Protein AF-A0A375HUX4-F1 (afdb_monomer)

Radius of gyration: 13.58 Å; Cα contacts (8 Å, |Δi|>4): 91; chains: 1; bounding box: 35×21×41 Å

Secondary structure (DSSP, 8-state):
--S--TTS-GGGSHHHHHHHHHHHTTS-EEHHHHHHHHHHHTTTSSS---HHHHHHHHHHHHHTTSEEE-TTSEEEE---GGGG--

Foldseek 3Di:
DQCDDPPRDRLRHLNVLLVLLLVVQPDWAALVVSVVVCVVCVVVRPDDDDSVSNVVSVVVCVVVQQWDADPVRTIHGRDDPVVPPD

InterPro domains:
  IPR046897 ABC-three component sys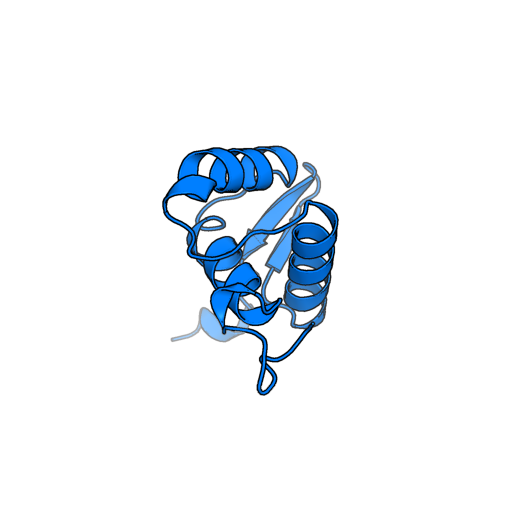tem, Middle Component 6 [PF20293] (3-77)

Sequence (86 aa):
MLLPDKHISFAESLLGLGAFVMENVSQPITVDNLWRAFQRQASCYPAFQTFDNMVLALDALFALGLIQMNDAGELHRHRPEAALCA

Mean predicted aligned error: 6.25 Å

Structure (mmCIF, N/CA/C/O backbone):
data_AF-A0A375HUX4-F1
#
_entry.id   AF-A0A375HUX4-F1
#
loop_
_atom_site.group_PDB
_atom_site.id
_atom_site.type_symbol
_atom_site.label_atom_id
_atom_site.label_alt_id
_atom_site.label_comp_id
_atom_site.label_asym_id
_atom_site.label_entity_id
_atom_site.label_seq_id
_atom_site.pdbx_PDB_ins_code
_atom_site.Cartn_x
_atom_site.Cartn_y
_atom_site.Cartn_z
_atom_site.occupancy
_atom_site.B_iso_or_equiv
_atom_site.auth_seq_id
_atom_site.auth_comp_id
_atom_site.auth_asym_id
_atom_site.auth_atom_id
_atom_site.pdbx_PDB_model_num
ATOM 1 N N . MET A 1 1 ? 7.092 -7.789 -6.120 1.00 67.00 1 MET A N 1
ATOM 2 C CA . MET A 1 1 ? 7.832 -8.658 -5.170 1.00 67.00 1 MET A CA 1
ATOM 3 C C . MET A 1 1 ? 7.917 -7.966 -3.821 1.00 67.00 1 MET A C 1
ATOM 5 O O . MET A 1 1 ? 7.933 -6.741 -3.798 1.00 67.00 1 MET A O 1
ATOM 9 N N . LEU A 1 2 ? 7.949 -8.713 -2.712 1.00 64.81 2 LEU A N 1
ATOM 10 C CA . LEU A 1 2 ? 7.970 -8.110 -1.373 1.00 64.81 2 LEU A CA 1
ATOM 11 C C . LEU A 1 2 ? 9.287 -7.365 -1.089 1.00 64.81 2 LEU A C 1
ATOM 13 O O . LEU A 1 2 ? 9.256 -6.224 -0.641 1.00 64.81 2 LEU A O 1
ATOM 17 N N . LEU A 1 3 ? 10.424 -7.986 -1.414 1.00 62.50 3 LEU A N 1
ATOM 18 C CA . LEU A 1 3 ? 11.770 -7.417 -1.287 1.00 62.50 3 LEU A CA 1
ATOM 19 C C . LEU A 1 3 ? 12.331 -7.020 -2.664 1.00 62.50 3 LEU A C 1
ATOM 21 O O . LEU A 1 3 ? 11.923 -7.616 -3.667 1.00 62.50 3 LEU A O 1
ATOM 25 N N . PRO A 1 4 ? 13.263 -6.051 -2.728 1.00 57.84 4 PRO A N 1
ATOM 26 C CA . PRO A 1 4 ? 14.089 -5.855 -3.915 1.00 57.84 4 PRO A CA 1
ATOM 27 C C . PRO A 1 4 ? 14.973 -7.095 -4.159 1.00 57.84 4 PRO A C 1
ATOM 29 O O . PRO A 1 4 ? 15.438 -7.742 -3.224 1.00 57.84 4 PRO A O 1
ATOM 32 N N . ASP A 1 5 ? 15.213 -7.402 -5.426 1.00 67.75 5 ASP A N 1
ATOM 33 C CA . ASP A 1 5 ? 16.061 -8.484 -5.952 1.00 67.75 5 ASP A CA 1
ATOM 34 C C . ASP A 1 5 ? 17.031 -7.865 -6.980 1.00 67.75 5 ASP A C 1
ATOM 36 O O . ASP A 1 5 ? 16.861 -6.711 -7.373 1.00 67.75 5 ASP A O 1
ATOM 40 N N . LYS A 1 6 ? 18.048 -8.600 -7.444 1.00 59.53 6 LYS A N 1
ATOM 41 C CA . LYS A 1 6 ? 19.136 -8.113 -8.318 1.00 59.53 6 LYS A CA 1
ATOM 42 C C . LYS A 1 6 ? 18.682 -7.359 -9.579 1.00 59.53 6 LYS A C 1
ATOM 44 O O . LYS A 1 6 ? 19.499 -6.655 -10.167 1.00 59.53 6 LYS A O 1
ATOM 49 N N . HIS A 1 7 ? 17.422 -7.504 -9.989 1.00 64.31 7 HIS A N 1
ATOM 50 C CA . HIS 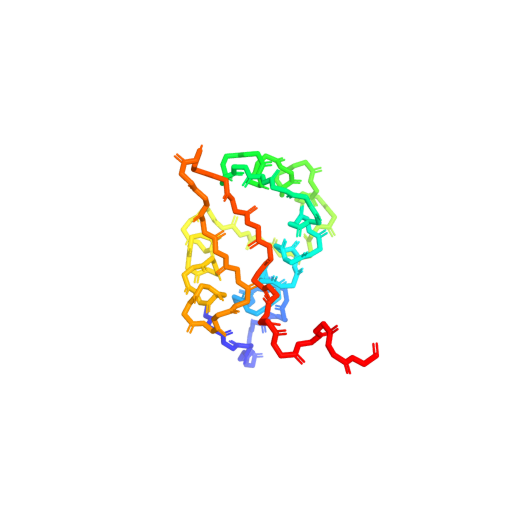A 1 7 ? 16.841 -6.886 -11.184 1.00 64.31 7 HIS A CA 1
ATOM 51 C C . HIS A 1 7 ? 15.655 -5.944 -10.918 1.00 64.31 7 HIS A C 1
ATOM 53 O O . HIS A 1 7 ? 15.111 -5.408 -11.875 1.00 64.31 7 HIS A O 1
ATOM 59 N N . ILE A 1 8 ? 15.252 -5.741 -9.660 1.00 65.06 8 ILE A N 1
ATOM 60 C CA . ILE A 1 8 ? 14.121 -4.878 -9.285 1.00 65.06 8 ILE A CA 1
ATOM 61 C C . ILE A 1 8 ? 14.596 -3.806 -8.312 1.00 65.06 8 ILE A C 1
ATOM 63 O O . ILE A 1 8 ? 15.129 -4.090 -7.237 1.00 65.06 8 ILE A O 1
ATOM 67 N N . SER A 1 9 ? 14.389 -2.555 -8.705 1.00 75.50 9 SER A N 1
ATOM 68 C CA . SER A 1 9 ? 14.681 -1.385 -7.892 1.00 75.50 9 SER A CA 1
ATOM 69 C C . SER A 1 9 ? 13.813 -1.362 -6.629 1.00 75.50 9 SER A C 1
ATOM 71 O O . SER A 1 9 ? 12.737 -1.957 -6.562 1.00 75.50 9 SER A O 1
ATOM 73 N N . PHE A 1 10 ? 14.261 -0.643 -5.598 1.00 76.38 10 PHE A N 1
ATOM 74 C CA . PHE A 1 10 ? 13.503 -0.524 -4.349 1.00 76.38 10 PHE A CA 1
ATOM 75 C C . PHE A 1 10 ? 12.082 0.018 -4.578 1.00 76.38 10 PHE A C 1
ATOM 77 O O . PHE A 1 10 ? 11.139 -0.452 -3.946 1.00 76.38 10 PHE A O 1
ATOM 84 N N . ALA A 1 11 ? 11.916 0.938 -5.530 1.00 76.38 11 ALA A N 1
ATOM 85 C CA . ALA A 1 11 ? 10.621 1.496 -5.908 1.00 76.38 11 ALA A CA 1
ATOM 86 C C . ALA A 1 11 ? 9.689 0.490 -6.603 1.00 76.38 11 ALA A C 1
ATOM 88 O O . ALA A 1 11 ? 8.481 0.694 -6.613 1.00 76.38 11 ALA A O 1
ATOM 89 N N . GLU A 1 12 ? 10.213 -0.611 -7.146 1.00 81.06 12 GLU A N 1
ATOM 90 C CA . GLU A 1 12 ? 9.414 -1.712 -7.707 1.00 81.06 12 GLU A CA 1
ATOM 91 C C . GLU A 1 12 ? 8.990 -2.735 -6.640 1.00 81.06 12 GLU A C 1
ATOM 93 O O . GLU A 1 12 ? 8.117 -3.574 -6.878 1.00 81.06 12 GLU A O 1
ATOM 98 N N . SER A 1 13 ? 9.579 -2.674 -5.443 1.00 87.62 13 SER A N 1
ATOM 99 C CA . SER A 1 13 ? 9.217 -3.553 -4.330 1.00 87.62 13 SER A CA 1
ATOM 100 C C . SER A 1 13 ? 7.952 -3.081 -3.607 1.00 87.62 13 SER A C 1
ATOM 102 O O . SER A 1 13 ? 7.657 -1.886 -3.539 1.00 87.62 13 SER A O 1
ATOM 104 N N . LEU A 1 14 ? 7.228 -4.019 -2.987 1.00 87.56 14 LEU A N 1
ATOM 105 C CA . LEU A 1 14 ? 6.076 -3.690 -2.138 1.00 87.56 14 LEU A CA 1
ATOM 106 C C . LEU A 1 14 ? 6.488 -2.854 -0.918 1.00 87.56 14 LEU A C 1
ATOM 108 O O . LEU A 1 14 ? 5.682 -2.072 -0.431 1.00 87.56 14 LEU A O 1
ATOM 112 N N . LEU A 1 15 ? 7.737 -2.969 -0.450 1.00 87.31 15 LEU A N 1
ATOM 113 C CA . LEU A 1 15 ? 8.271 -2.105 0.607 1.00 87.31 15 LEU A CA 1
ATOM 114 C C . LEU A 1 15 ? 8.410 -0.650 0.149 1.00 87.31 15 LEU A C 1
ATOM 116 O O . LEU A 1 15 ? 7.995 0.257 0.867 1.00 87.31 15 LEU A O 1
ATOM 120 N N . GLY A 1 16 ? 8.950 -0.421 -1.050 1.00 88.88 16 GLY A N 1
ATOM 121 C CA . GLY A 1 16 ? 9.048 0.922 -1.624 1.00 88.88 16 GLY A CA 1
ATOM 122 C C . GLY A 1 16 ? 7.676 1.542 -1.881 1.00 88.88 16 GLY A C 1
ATOM 123 O O . GLY A 1 16 ? 7.468 2.727 -1.617 1.00 88.88 16 GLY A O 1
ATOM 124 N N . LEU A 1 17 ? 6.711 0.742 -2.340 1.00 91.75 17 LEU A N 1
ATOM 125 C CA . LEU A 1 17 ? 5.327 1.190 -2.488 1.00 91.75 17 LEU A CA 1
ATOM 126 C C . LEU A 1 17 ? 4.655 1.426 -1.127 1.00 91.75 17 LEU A C 1
ATOM 128 O O . LEU A 1 17 ? 3.941 2.409 -0.951 1.00 91.75 17 LEU A O 1
ATOM 132 N N . GLY A 1 18 ? 4.937 0.583 -0.134 1.00 92.44 18 GLY A N 1
ATOM 133 C CA . GLY A 1 18 ? 4.460 0.739 1.237 1.00 92.44 18 GLY A CA 1
ATOM 134 C C . GLY A 1 18 ? 4.956 2.028 1.898 1.00 92.44 18 GLY A C 1
ATOM 135 O O . GLY A 1 18 ? 4.191 2.678 2.604 1.00 92.44 18 GLY A O 1
ATOM 136 N N . ALA A 1 19 ? 6.192 2.456 1.620 1.00 91.38 19 ALA A N 1
ATOM 137 C CA . ALA A 1 19 ? 6.702 3.750 2.078 1.00 91.38 19 ALA A CA 1
ATOM 138 C C . ALA A 1 19 ? 5.877 4.919 1.509 1.00 91.38 19 ALA A C 1
ATOM 140 O O . ALA A 1 19 ? 5.418 5.771 2.271 1.00 91.38 19 ALA A O 1
ATOM 141 N N . PHE A 1 20 ? 5.592 4.898 0.201 1.00 91.94 20 PHE A N 1
ATOM 142 C CA . PHE A 1 20 ? 4.710 5.881 -0.437 1.00 91.94 20 PHE A CA 1
ATOM 143 C C . PHE A 1 20 ? 3.315 5.894 0.201 1.00 91.94 20 PHE A C 1
ATOM 145 O O . PHE A 1 20 ? 2.760 6.958 0.484 1.00 91.94 20 PHE A O 1
ATOM 152 N N . VAL A 1 21 ? 2.743 4.713 0.457 1.00 93.62 21 VAL A N 1
ATOM 153 C CA . VAL A 1 21 ? 1.453 4.597 1.145 1.00 93.62 21 VAL A CA 1
ATOM 154 C C . VAL A 1 21 ? 1.523 5.262 2.515 1.00 93.62 21 VAL A C 1
ATOM 156 O O . VAL A 1 21 ? 0.691 6.112 2.820 1.00 93.62 21 VAL A O 1
ATOM 159 N N . MET A 1 22 ? 2.532 4.936 3.321 1.00 93.62 22 MET A N 1
ATOM 160 C CA . MET A 1 22 ? 2.677 5.495 4.662 1.00 93.62 22 MET A CA 1
ATOM 161 C C . MET A 1 22 ? 2.781 7.020 4.640 1.00 93.62 22 MET A C 1
ATOM 163 O O . MET A 1 22 ? 2.129 7.670 5.454 1.00 93.62 22 MET A O 1
ATOM 167 N N . GLU A 1 23 ? 3.517 7.611 3.698 1.00 91.94 23 GLU A N 1
ATOM 168 C CA . GLU A 1 23 ? 3.598 9.069 3.521 1.00 91.94 23 GLU A CA 1
ATOM 169 C C . GLU A 1 23 ? 2.233 9.714 3.230 1.00 91.94 23 GLU A C 1
ATOM 171 O O . GLU A 1 23 ? 1.940 10.790 3.756 1.00 91.94 23 GLU A O 1
ATOM 176 N N . ASN A 1 24 ? 1.375 9.041 2.458 1.00 92.50 24 ASN A N 1
ATOM 177 C CA . ASN A 1 24 ? 0.067 9.561 2.046 1.00 92.50 24 ASN A CA 1
ATOM 178 C C . ASN A 1 24 ? -1.068 9.251 3.045 1.00 92.50 24 ASN A C 1
ATOM 180 O O . ASN A 1 24 ? -2.066 9.969 3.072 1.00 92.50 24 ASN A O 1
ATOM 184 N N . VAL A 1 25 ? -0.918 8.242 3.909 1.00 93.69 25 VAL A N 1
ATOM 185 C CA . VAL A 1 25 ? -1.842 7.941 5.021 1.00 93.69 25 VAL A CA 1
ATOM 186 C C . VAL A 1 25 ? -1.437 8.769 6.251 1.00 93.69 25 VAL A C 1
ATOM 188 O O . VAL A 1 25 ? -1.068 8.243 7.298 1.00 93.69 25 VAL A O 1
ATOM 191 N N . SER A 1 26 ? -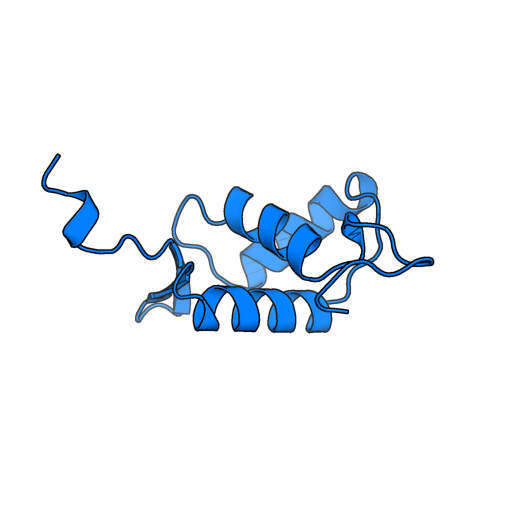1.405 10.097 6.127 1.00 89.00 26 SER A N 1
ATOM 192 C CA . SER A 1 26 ? -1.186 11.017 7.262 1.00 89.00 26 SER A CA 1
ATOM 193 C C . SER A 1 26 ? -2.487 11.346 8.003 1.00 89.00 26 SER A C 1
ATOM 195 O O . SER A 1 26 ? -2.479 11.600 9.207 1.00 89.00 26 SER A O 1
ATOM 197 N N . GLN A 1 27 ? -3.601 11.272 7.282 1.00 90.56 27 GLN A N 1
ATOM 198 C CA . GLN A 1 27 ? -4.978 11.401 7.743 1.00 90.56 27 GLN A CA 1
ATOM 199 C C . GLN A 1 27 ? -5.797 10.228 7.179 1.00 90.56 27 GLN A C 1
ATOM 201 O O . GLN A 1 27 ? -5.359 9.633 6.187 1.00 90.56 27 GLN A O 1
ATOM 206 N N . PRO A 1 28 ? -6.953 9.882 7.778 1.00 94.62 28 PRO A N 1
ATOM 207 C CA . PRO A 1 28 ? -7.834 8.854 7.235 1.00 94.62 28 PRO A CA 1
ATOM 208 C C . PRO A 1 28 ? -8.117 9.083 5.746 1.00 94.62 28 PRO A C 1
ATOM 210 O O . PRO A 1 28 ? -8.453 10.194 5.330 1.00 94.62 28 PRO A O 1
ATOM 213 N N . ILE A 1 29 ? -7.905 8.051 4.930 1.00 96.94 29 ILE A N 1
ATOM 214 C CA . ILE A 1 29 ? -8.044 8.132 3.474 1.00 96.94 29 ILE A CA 1
ATOM 215 C C . ILE A 1 29 ? -8.574 6.817 2.904 1.00 96.94 29 ILE A C 1
ATOM 217 O O . ILE A 1 29 ? -8.153 5.734 3.301 1.00 96.94 29 ILE A O 1
ATOM 221 N N . THR A 1 30 ? -9.488 6.890 1.938 1.00 97.12 30 THR A N 1
ATOM 222 C CA . THR A 1 30 ? -9.964 5.698 1.224 1.00 97.12 30 THR A CA 1
ATOM 223 C C . THR A 1 30 ? -8.899 5.148 0.274 1.00 97.12 30 THR A C 1
ATOM 225 O O . THR A 1 30 ? -8.071 5.894 -0.261 1.00 97.12 30 THR A O 1
ATOM 228 N N . VAL A 1 31 ? -8.961 3.843 -0.002 1.00 96.12 31 VAL A N 1
ATOM 229 C CA . VAL A 1 31 ? -8.076 3.176 -0.973 1.00 96.12 31 VAL A CA 1
ATOM 230 C C . VAL A 1 31 ? -8.155 3.847 -2.351 1.00 96.12 31 VAL A C 1
ATOM 232 O O . VAL A 1 31 ? -7.126 4.104 -2.973 1.00 96.12 31 VAL A O 1
ATOM 235 N N . ASP A 1 32 ? -9.352 4.234 -2.802 1.00 95.75 32 ASP A N 1
ATOM 236 C CA . ASP A 1 32 ? -9.541 4.964 -4.060 1.00 95.75 32 ASP A CA 1
ATOM 237 C C . ASP A 1 32 ? -8.793 6.299 -4.100 1.00 95.75 32 ASP A C 1
ATOM 239 O O . ASP A 1 32 ? -8.161 6.647 -5.101 1.00 95.75 32 ASP A O 1
ATOM 243 N N . ASN A 1 33 ? -8.874 7.079 -3.019 1.00 95.62 33 ASN A N 1
ATOM 244 C CA . ASN A 1 33 ? -8.212 8.377 -2.946 1.00 95.62 33 ASN A CA 1
ATOM 245 C C . ASN A 1 33 ? -6.690 8.221 -2.895 1.00 95.62 33 ASN A C 1
ATOM 247 O O . ASN A 1 33 ? -5.984 9.007 -3.533 1.00 95.62 33 ASN A O 1
ATOM 251 N N . LEU A 1 34 ? -6.198 7.188 -2.207 1.00 95.56 34 LEU A N 1
ATOM 252 C CA . LEU A 1 34 ? -4.787 6.819 -2.176 1.00 95.56 34 LEU A CA 1
ATOM 253 C C . LEU A 1 34 ? -4.282 6.414 -3.571 1.00 95.56 34 LEU A C 1
ATOM 255 O O . LEU A 1 34 ? -3.258 6.921 -4.031 1.00 95.56 34 LEU A O 1
ATOM 259 N N . TRP A 1 35 ? -5.038 5.588 -4.297 1.00 95.50 35 TRP A N 1
ATOM 260 C CA . TRP A 1 35 ? -4.702 5.195 -5.668 1.00 95.50 35 TRP A CA 1
ATOM 261 C C . TRP A 1 35 ? -4.704 6.385 -6.634 1.00 95.50 35 TRP A C 1
ATOM 263 O O . TRP A 1 35 ? -3.806 6.523 -7.466 1.00 95.50 35 TRP A O 1
ATOM 273 N N . ARG A 1 36 ? -5.667 7.306 -6.513 1.00 95.00 36 ARG A N 1
ATOM 274 C CA . ARG A 1 36 ? -5.658 8.557 -7.294 1.00 95.00 36 ARG A CA 1
ATOM 275 C C . ARG A 1 36 ? -4.464 9.443 -6.941 1.00 95.00 36 ARG A C 1
ATOM 277 O O . ARG A 1 36 ? -3.911 10.088 -7.829 1.00 95.00 36 ARG A O 1
ATOM 284 N N . ALA A 1 37 ? -4.068 9.503 -5.668 1.00 92.50 37 ALA A N 1
ATOM 285 C CA . ALA A 1 37 ? -2.886 10.250 -5.241 1.00 92.50 37 ALA A CA 1
ATOM 286 C C . ALA A 1 37 ? -1.605 9.674 -5.853 1.00 92.50 37 ALA A C 1
ATOM 288 O O . ALA A 1 37 ? -0.784 10.449 -6.343 1.00 92.50 37 ALA A O 1
ATOM 289 N N . PHE A 1 38 ? -1.490 8.344 -5.906 1.00 92.19 38 PHE A N 1
ATOM 290 C CA . PHE A 1 38 ? -0.410 7.660 -6.611 1.00 92.19 38 PHE A CA 1
ATOM 291 C C . PHE A 1 38 ? -0.407 7.988 -8.104 1.00 92.19 38 PHE A C 1
ATOM 293 O O . PHE A 1 38 ? 0.604 8.448 -8.615 1.00 92.19 38 PHE A O 1
ATOM 300 N N . GLN A 1 39 ? -1.543 7.864 -8.795 1.00 91.44 39 GLN A N 1
ATOM 301 C CA . GLN A 1 39 ? -1.633 8.171 -10.230 1.00 91.44 39 GLN A CA 1
ATOM 302 C C . GLN A 1 39 ? -1.232 9.615 -10.565 1.00 91.44 39 GLN A C 1
A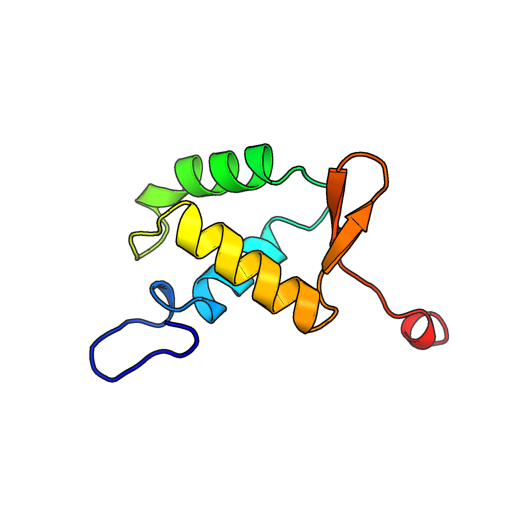TOM 304 O O . GLN A 1 39 ? -0.557 9.847 -11.565 1.00 91.44 39 GLN A O 1
ATOM 309 N N . ARG A 1 40 ? -1.589 10.591 -9.717 1.00 89.69 40 ARG A N 1
ATOM 310 C CA . ARG A 1 40 ? -1.154 11.992 -9.882 1.00 89.69 40 ARG A CA 1
ATOM 311 C C . ARG A 1 40 ? 0.355 12.174 -9.723 1.00 89.69 40 ARG A C 1
ATOM 313 O O . ARG A 1 40 ? 0.910 13.106 -10.292 1.00 89.69 40 ARG A O 1
ATOM 320 N N . GLN A 1 41 ? 0.996 11.314 -8.939 1.00 84.25 41 GLN A N 1
ATOM 321 C CA . GLN A 1 41 ? 2.432 11.338 -8.659 1.00 84.25 41 GLN A CA 1
ATOM 322 C C . GLN A 1 41 ? 3.204 10.295 -9.480 1.00 84.25 41 GLN A C 1
ATOM 324 O O . GLN A 1 41 ? 4.422 10.208 -9.355 1.00 84.25 41 GLN A O 1
ATOM 329 N N . ALA A 1 42 ? 2.528 9.530 -10.344 1.00 78.69 42 ALA A N 1
ATOM 330 C CA . ALA A 1 42 ? 3.112 8.401 -11.063 1.00 78.69 42 ALA A CA 1
ATOM 331 C C . ALA A 1 42 ? 4.250 8.823 -12.000 1.00 78.69 42 ALA A C 1
ATOM 333 O O . ALA A 1 42 ? 5.187 8.063 -12.196 1.00 78.69 42 ALA A O 1
ATOM 334 N N . SER A 1 43 ? 4.220 10.053 -12.527 1.00 75.25 43 SER A N 1
ATOM 335 C CA . SER A 1 43 ? 5.326 10.614 -13.315 1.00 75.25 43 SER A CA 1
ATOM 336 C C . SER A 1 43 ? 6.592 10.878 -12.493 1.00 75.25 43 SER A C 1
ATOM 338 O O . SER A 1 43 ? 7.677 10.971 -13.057 1.00 75.25 43 SER A O 1
ATOM 340 N N . CYS A 1 44 ? 6.451 11.044 -11.177 1.00 79.50 44 CYS A N 1
ATOM 341 C CA . CYS A 1 44 ? 7.544 11.312 -10.242 1.00 79.50 44 CYS A CA 1
ATOM 342 C C . CYS A 1 44 ? 7.973 10.053 -9.478 1.00 79.50 44 CYS A C 1
ATOM 344 O O . CYS A 1 44 ? 9.053 10.034 -8.890 1.00 79.50 44 CYS A O 1
ATOM 346 N N . TYR A 1 45 ? 7.136 9.013 -9.466 1.00 82.88 45 TYR A N 1
ATOM 347 C CA . TYR A 1 45 ? 7.471 7.735 -8.861 1.00 82.88 45 TYR A CA 1
ATOM 348 C C . TYR A 1 45 ? 8.358 6.938 -9.832 1.00 82.88 45 TYR A C 1
ATOM 350 O O . TYR A 1 45 ? 7.966 6.720 -10.978 1.00 82.88 45 TYR A O 1
ATOM 358 N N . PRO A 1 46 ? 9.555 6.490 -9.422 1.00 82.00 46 PRO A N 1
ATOM 359 C CA . PRO A 1 46 ? 10.565 5.967 -10.347 1.00 82.00 46 PRO A CA 1
ATOM 360 C C . PRO A 1 46 ? 10.284 4.536 -10.843 1.00 82.00 46 PRO A C 1
ATOM 362 O O . PRO A 1 46 ? 11.176 3.888 -11.384 1.00 82.00 46 PRO A O 1
ATOM 365 N N . ALA A 1 47 ? 9.063 4.030 -10.655 1.00 82.94 47 ALA A N 1
ATOM 366 C CA . ALA A 1 47 ? 8.654 2.685 -11.028 1.00 82.94 47 ALA A CA 1
ATOM 367 C C . ALA A 1 47 ? 7.183 2.639 -11.454 1.00 82.94 47 ALA A C 1
ATOM 369 O O . ALA A 1 47 ? 6.337 3.376 -10.953 1.00 82.94 47 ALA A O 1
ATOM 370 N N . PHE A 1 48 ? 6.849 1.721 -12.354 1.00 84.06 48 PHE A N 1
ATOM 371 C CA . PHE A 1 48 ? 5.452 1.418 -12.629 1.00 84.06 48 PHE A CA 1
ATOM 372 C C . PHE A 1 48 ? 4.882 0.541 -11.510 1.00 84.06 48 PHE A C 1
ATOM 374 O O . PHE A 1 48 ? 5.513 -0.426 -11.090 1.00 84.06 48 PHE A O 1
ATOM 381 N N . GLN A 1 49 ? 3.673 0.857 -11.051 1.00 88.62 49 GLN A N 1
ATOM 382 C CA . GLN A 1 49 ? 2.944 0.037 -10.089 1.00 88.62 49 GLN A CA 1
ATOM 383 C C . GLN A 1 49 ? 1.509 -0.164 -10.562 1.00 88.62 49 GLN A C 1
ATOM 385 O O . GLN A 1 49 ? 0.875 0.761 -11.070 1.00 88.62 49 GLN A O 1
ATOM 390 N N . THR A 1 50 ? 1.002 -1.381 -10.391 1.00 91.81 50 THR A N 1
ATOM 391 C CA . THR A 1 50 ? -0.401 -1.719 -10.640 1.00 91.81 50 THR A CA 1
ATOM 392 C C . THR A 1 50 ? -1.243 -1.468 -9.393 1.00 91.81 50 THR A C 1
ATOM 394 O O . THR A 1 50 ? -0.721 -1.356 -8.280 1.00 91.81 50 THR A O 1
ATOM 397 N N . PHE A 1 51 ? -2.565 -1.426 -9.569 1.00 93.25 51 PHE A N 1
ATOM 398 C CA . PHE A 1 51 ? -3.480 -1.387 -8.431 1.00 93.25 51 PHE A CA 1
ATOM 399 C C . PHE A 1 51 ? -3.327 -2.638 -7.554 1.00 93.25 51 PHE A C 1
ATOM 401 O O . PHE A 1 51 ? -3.285 -2.525 -6.335 1.00 93.25 51 PHE A O 1
ATOM 408 N N . ASP A 1 52 ? -3.118 -3.808 -8.163 1.00 93.94 52 ASP A N 1
ATOM 409 C CA . ASP A 1 52 ? -2.874 -5.060 -7.439 1.00 93.94 52 ASP A CA 1
ATOM 410 C C . ASP A 1 52 ? -1.639 -4.966 -6.528 1.00 93.94 52 ASP A C 1
ATOM 412 O O . ASP A 1 52 ? -1.677 -5.407 -5.381 1.00 93.94 52 ASP A O 1
ATOM 416 N N . ASN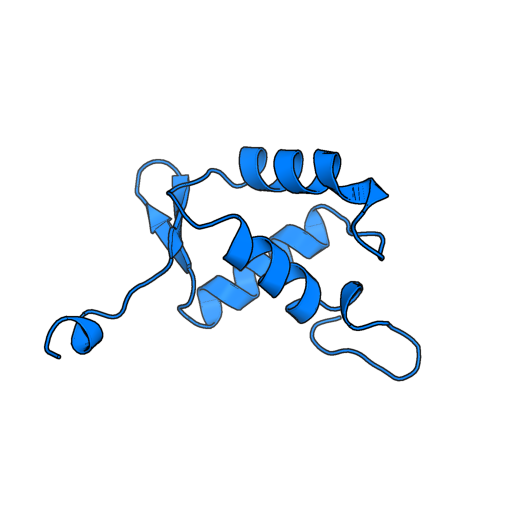 A 1 53 ? -0.555 -4.330 -6.993 1.00 92.75 53 ASN A N 1
ATOM 417 C CA . ASN A 1 53 ? 0.624 -4.095 -6.158 1.00 92.75 53 ASN A CA 1
ATOM 418 C C . ASN A 1 53 ? 0.313 -3.150 -4.991 1.00 92.75 53 ASN A C 1
ATOM 420 O O . ASN A 1 53 ? 0.835 -3.354 -3.896 1.00 92.75 53 ASN A O 1
ATOM 424 N N . MET A 1 54 ? -0.544 -2.142 -5.195 1.00 94.31 54 MET A N 1
ATOM 425 C CA . MET A 1 54 ? -1.004 -1.282 -4.102 1.00 94.31 54 MET A CA 1
ATOM 426 C C . MET A 1 54 ? -1.804 -2.080 -3.071 1.00 94.31 54 MET A C 1
ATOM 428 O O . MET A 1 54 ? -1.536 -1.936 -1.882 1.00 94.31 54 MET A O 1
ATOM 432 N N . VAL A 1 55 ? -2.723 -2.946 -3.502 1.00 95.69 55 VAL A N 1
ATOM 433 C CA . VAL A 1 55 ? -3.490 -3.815 -2.595 1.00 95.69 55 VAL A CA 1
ATOM 434 C C . VAL A 1 55 ? -2.553 -4.731 -1.805 1.00 95.69 55 VAL A C 1
ATOM 436 O O . VAL A 1 55 ? -2.611 -4.740 -0.582 1.00 95.69 55 VAL A O 1
ATOM 439 N N . LEU A 1 56 ? -1.598 -5.394 -2.462 1.00 94.62 56 LEU A N 1
ATOM 440 C CA . LEU A 1 56 ? -0.617 -6.246 -1.778 1.00 94.62 56 LEU A CA 1
ATOM 441 C C . LEU A 1 56 ? 0.262 -5.474 -0.783 1.00 94.62 56 LEU A C 1
ATOM 443 O O . LEU A 1 56 ? 0.626 -6.005 0.267 1.00 94.62 56 LEU A O 1
ATOM 447 N N . ALA A 1 57 ? 0.624 -4.227 -1.095 1.00 94.88 57 ALA A N 1
ATOM 448 C CA . ALA A 1 57 ? 1.356 -3.371 -0.168 1.00 94.88 57 ALA A CA 1
ATOM 449 C C . ALA A 1 57 ? 0.493 -2.996 1.049 1.00 94.88 57 ALA A C 1
ATOM 451 O O . ALA A 1 57 ? 0.987 -3.019 2.174 1.00 94.88 57 ALA A O 1
ATOM 452 N N . LEU A 1 58 ? -0.794 -2.699 0.843 1.00 96.19 58 LEU A N 1
ATOM 453 C CA . LEU A 1 58 ? -1.750 -2.441 1.921 1.00 96.19 58 LEU A CA 1
ATOM 454 C C . LEU A 1 58 ? -1.940 -3.667 2.814 1.00 96.19 58 LEU A C 1
ATOM 456 O O . LEU A 1 58 ? -1.842 -3.537 4.032 1.00 96.19 58 LEU A O 1
ATOM 460 N N . ASP A 1 59 ? -2.119 -4.848 2.226 1.00 95.69 59 ASP A N 1
ATOM 461 C CA . ASP A 1 59 ? -2.238 -6.110 2.958 1.00 95.69 59 ASP A CA 1
ATOM 462 C C . ASP A 1 59 ? -0.993 -6.375 3.811 1.00 95.69 59 ASP A C 1
ATOM 464 O O . ASP A 1 59 ? -1.099 -6.739 4.982 1.00 95.69 59 ASP A O 1
ATOM 468 N N . ALA A 1 60 ? 0.200 -6.131 3.258 1.00 94.44 60 ALA A N 1
ATOM 469 C CA . ALA A 1 60 ? 1.452 -6.267 3.993 1.00 94.44 60 ALA A CA 1
ATOM 470 C C . ALA A 1 60 ? 1.544 -5.277 5.168 1.00 94.44 60 ALA A C 1
ATOM 472 O O . ALA A 1 60 ? 1.888 -5.675 6.280 1.00 94.44 60 ALA A O 1
ATOM 473 N N . LEU A 1 61 ? 1.215 -3.998 4.956 1.00 94.81 61 LEU A N 1
ATOM 474 C CA . LEU A 1 61 ? 1.214 -2.984 6.018 1.00 94.81 61 LEU A CA 1
ATOM 475 C C . LEU A 1 61 ? 0.175 -3.289 7.107 1.00 94.81 61 LEU A C 1
ATOM 477 O O . LEU A 1 61 ? 0.446 -3.075 8.290 1.00 94.81 61 LEU A O 1
ATOM 481 N N . PHE A 1 62 ? -0.996 -3.793 6.720 1.00 94.81 62 PHE A N 1
ATOM 482 C CA . PHE A 1 62 ? -2.049 -4.207 7.642 1.00 94.81 62 PHE A CA 1
ATOM 483 C C . PHE A 1 62 ? -1.609 -5.418 8.471 1.00 94.81 62 PHE A C 1
ATOM 485 O O . PHE A 1 62 ? -1.710 -5.396 9.695 1.00 94.81 62 PHE A O 1
ATOM 492 N N . ALA A 1 63 ? -1.033 -6.440 7.829 1.00 94.50 63 ALA A N 1
ATOM 493 C CA . ALA A 1 63 ? -0.499 -7.622 8.504 1.00 94.50 63 ALA A CA 1
ATOM 494 C C . ALA A 1 63 ? 0.639 -7.284 9.485 1.00 94.50 63 ALA A C 1
ATOM 496 O O . ALA A 1 63 ? 0.769 -7.926 10.525 1.00 94.50 63 ALA A O 1
ATOM 497 N N . LEU A 1 64 ? 1.439 -6.255 9.183 1.00 93.44 64 LEU A N 1
ATOM 498 C CA . LEU A 1 64 ? 2.472 -5.719 10.078 1.00 93.44 64 LEU A CA 1
ATOM 499 C C . LEU A 1 64 ? 1.913 -4.828 11.203 1.00 93.44 64 LEU A C 1
ATOM 501 O O . LEU A 1 64 ? 2.677 -4.376 12.054 1.00 93.44 64 LEU A O 1
ATOM 505 N N . GLY A 1 65 ? 0.608 -4.545 11.213 1.00 94.00 65 GLY A N 1
ATOM 506 C CA . GLY A 1 65 ? -0.022 -3.671 12.200 1.00 94.00 65 GLY A CA 1
ATOM 507 C C . GLY A 1 65 ? 0.408 -2.208 12.081 1.00 94.00 65 GLY A C 1
ATOM 508 O O . GLY A 1 65 ? 0.445 -1.506 13.088 1.00 94.00 65 GLY A O 1
ATOM 509 N N . LEU A 1 66 ? 0.766 -1.748 10.878 1.00 94.44 66 LEU A N 1
ATOM 510 C CA . LEU A 1 66 ? 1.168 -0.360 10.610 1.00 94.44 66 LEU A CA 1
ATOM 511 C C . LEU A 1 66 ? -0.016 0.521 10.195 1.00 94.44 66 LEU A C 1
ATOM 513 O O . LEU A 1 66 ? -0.013 1.731 10.437 1.00 94.44 66 LEU A O 1
ATOM 517 N N . ILE A 1 67 ? -1.042 -0.087 9.599 1.00 95.88 67 ILE A N 1
ATOM 518 C CA . ILE A 1 67 ? -2.285 0.572 9.192 1.00 95.88 67 ILE A CA 1
ATOM 519 C C . ILE A 1 67 ? -3.500 -0.242 9.637 1.00 95.88 67 ILE A C 1
ATOM 521 O O . ILE A 1 67 ? -3.413 -1.454 9.816 1.00 95.88 67 ILE A O 1
ATOM 525 N N . GLN A 1 68 ? -4.636 0.432 9.782 1.00 95.50 68 GLN A N 1
ATOM 526 C CA . GLN A 1 68 ? -5.945 -0.154 10.063 1.00 95.50 68 GLN A CA 1
ATOM 527 C C . GLN A 1 68 ? -7.024 0.534 9.225 1.00 95.50 68 GLN A C 1
ATOM 529 O O . GLN A 1 68 ? -6.823 1.641 8.723 1.00 95.50 68 GLN A O 1
ATOM 534 N N . MET A 1 69 ? -8.172 -0.125 9.084 1.00 95.12 69 MET A N 1
ATOM 535 C CA . MET A 1 69 ? -9.349 0.420 8.413 1.00 95.12 69 MET A CA 1
ATOM 536 C C . MET A 1 69 ? -10.419 0.749 9.455 1.00 95.12 69 MET A C 1
ATOM 538 O O . MET A 1 69 ? -10.658 -0.054 10.354 1.00 95.12 69 MET A O 1
ATOM 542 N N . ASN A 1 70 ? -11.022 1.933 9.362 1.00 94.19 70 ASN A N 1
ATOM 543 C CA . ASN A 1 70 ? -12.135 2.329 10.228 1.00 94.19 70 ASN A CA 1
ATOM 544 C C . ASN A 1 70 ? -13.490 1.862 9.659 1.00 94.19 70 ASN A C 1
ATOM 546 O O . ASN A 1 70 ? -13.575 1.392 8.523 1.00 94.19 70 ASN A O 1
ATOM 550 N N . ASP A 1 71 ? -14.565 2.052 10.427 1.00 94.56 71 ASP A N 1
ATOM 551 C CA . ASP A 1 71 ? -15.930 1.674 10.022 1.00 94.56 71 ASP A CA 1
ATOM 552 C C . ASP A 1 71 ? -16.441 2.442 8.788 1.00 94.56 71 ASP A C 1
ATOM 554 O O . ASP A 1 71 ? -17.397 2.019 8.139 1.00 94.56 71 ASP A O 1
ATOM 558 N N . ALA A 1 72 ? -15.800 3.563 8.439 1.00 94.31 72 ALA A N 1
ATOM 559 C CA . ALA A 1 72 ? -16.096 4.345 7.241 1.00 94.31 72 ALA A CA 1
ATOM 560 C C . ALA A 1 72 ? -15.345 3.849 5.985 1.00 94.31 72 ALA A C 1
ATOM 562 O O . ALA A 1 72 ? -15.522 4.417 4.907 1.00 94.31 72 ALA A O 1
ATOM 563 N N . GLY A 1 73 ? -14.522 2.798 6.094 1.00 93.62 73 GLY A N 1
ATOM 564 C CA . GLY A 1 73 ? -13.734 2.258 4.981 1.00 93.62 73 GLY A CA 1
ATOM 565 C C . GLY A 1 73 ? -12.469 3.062 4.661 1.00 93.62 73 GLY A C 1
ATOM 566 O O . GLY A 1 73 ? -11.940 2.987 3.550 1.00 93.62 73 GLY A O 1
ATOM 567 N N . GLU A 1 74 ? -11.976 3.852 5.613 1.00 96.75 74 GLU A N 1
ATOM 568 C CA . GLU A 1 74 ? -10.772 4.664 5.463 1.00 96.75 74 GLU A CA 1
ATOM 569 C C . GLU A 1 74 ? -9.581 4.018 6.170 1.00 96.75 74 GLU A C 1
ATOM 571 O O . GLU A 1 74 ? -9.669 3.548 7.309 1.00 96.75 74 GLU A O 1
ATOM 576 N N . LEU A 1 75 ? -8.435 4.051 5.499 1.00 96.62 75 LEU A N 1
ATOM 577 C CA . LEU A 1 75 ? -7.152 3.640 6.038 1.00 96.62 75 LEU A CA 1
ATOM 578 C C . LEU A 1 75 ? -6.578 4.737 6.928 1.00 96.62 75 LEU A C 1
ATOM 580 O O . LEU A 1 75 ? -6.520 5.901 6.533 1.00 96.62 75 LEU A O 1
ATOM 584 N N . HIS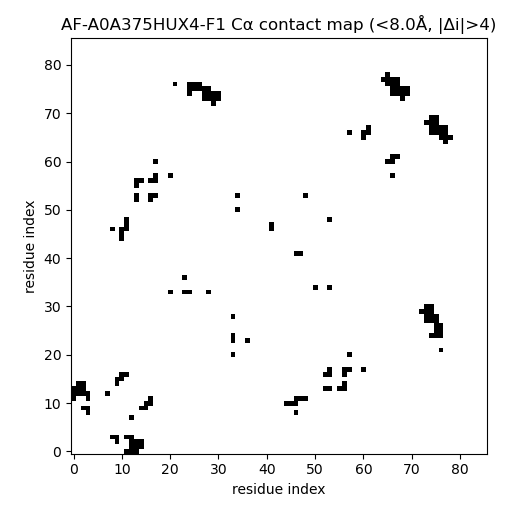 A 1 76 ? -6.085 4.353 8.097 1.00 95.81 76 HIS A N 1
ATOM 585 C CA . HIS A 1 76 ? -5.364 5.221 9.019 1.00 95.81 76 HIS A CA 1
ATOM 586 C C . HIS A 1 76 ? -4.160 4.483 9.610 1.00 95.81 76 HIS A C 1
ATOM 588 O O . HIS A 1 76 ? -4.098 3.253 9.605 1.00 95.81 76 HIS A O 1
ATOM 594 N N . ARG A 1 77 ? -3.178 5.231 10.124 1.00 94.25 77 ARG A N 1
ATOM 595 C CA . ARG A 1 77 ? -2.016 4.626 10.787 1.00 94.25 77 ARG A CA 1
ATOM 596 C C . ARG A 1 77 ? -2.438 4.019 12.114 1.00 94.25 77 ARG A C 1
ATOM 598 O O . ARG A 1 77 ? -3.053 4.698 12.936 1.00 94.25 77 ARG A O 1
ATOM 605 N N . HIS A 1 78 ? -2.029 2.782 12.344 1.00 90.38 78 HIS A N 1
ATOM 606 C CA . HIS A 1 78 ? -2.191 2.154 13.641 1.00 90.38 78 HIS A CA 1
ATOM 607 C C . HIS A 1 78 ? -1.146 2.734 14.602 1.00 90.38 78 HIS A C 1
ATOM 609 O O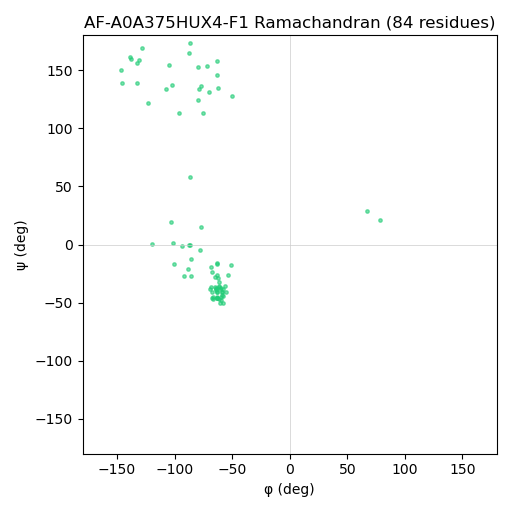 . HIS A 1 78 ? 0.059 2.552 14.420 1.00 90.38 78 HIS A O 1
ATOM 615 N N . ARG A 1 79 ? -1.599 3.479 15.616 1.00 75.50 79 ARG A N 1
ATOM 616 C CA . ARG A 1 79 ? -0.763 3.830 16.769 1.00 75.50 79 ARG A CA 1
ATOM 617 C C . ARG A 1 79 ? -1.054 2.829 17.882 1.00 75.50 79 ARG A C 1
ATOM 619 O O . ARG A 1 79 ? -2.158 2.874 18.418 1.00 75.50 79 ARG A O 1
ATOM 626 N N . PRO A 1 80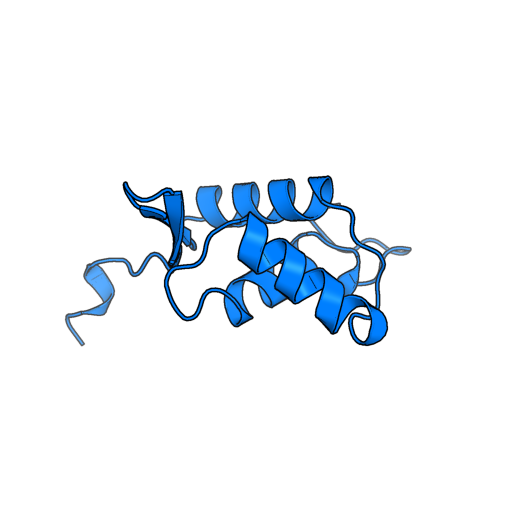 ? -0.100 1.964 18.261 1.00 62.59 80 PRO A N 1
ATOM 627 C CA . PRO A 1 80 ? -0.288 1.118 19.429 1.00 62.59 80 PRO A CA 1
ATOM 628 C C . PRO A 1 80 ? -0.440 1.995 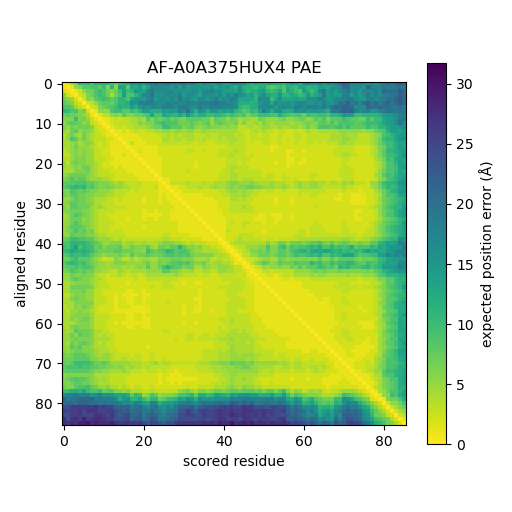20.682 1.00 62.59 80 PRO A C 1
ATOM 630 O O . PRO A 1 80 ? 0.335 2.935 20.881 1.00 62.59 80 PRO A O 1
ATOM 633 N N . GLU A 1 81 ? -1.419 1.677 21.536 1.00 58.72 81 GLU A N 1
ATOM 634 C CA . GLU A 1 81 ? -1.737 2.421 22.771 1.00 58.72 81 GLU A CA 1
ATOM 635 C C . GLU A 1 81 ? -0.520 2.615 23.696 1.00 58.72 81 GLU A C 1
ATOM 637 O O . GLU A 1 81 ? -0.434 3.610 24.411 1.00 58.72 81 GLU A O 1
ATOM 642 N N . ALA A 1 82 ? 0.477 1.727 23.624 1.00 56.78 82 ALA A N 1
ATOM 643 C CA . ALA A 1 82 ? 1.710 1.807 24.408 1.00 56.78 82 ALA A CA 1
ATOM 644 C C . ALA A 1 82 ? 2.583 3.050 24.120 1.00 56.78 82 ALA A C 1
ATOM 646 O O . ALA A 1 82 ? 3.459 3.372 24.918 1.00 56.78 82 ALA A O 1
ATOM 647 N N . ALA A 1 83 ? 2.365 3.764 23.009 1.00 54.03 83 ALA A N 1
ATOM 648 C CA . ALA A 1 83 ? 3.140 4.954 22.641 1.00 54.03 83 ALA A CA 1
ATOM 649 C C . ALA A 1 83 ? 2.598 6.277 23.231 1.00 54.03 83 ALA A C 1
ATOM 651 O O . ALA A 1 83 ? 3.171 7.331 22.972 1.00 54.03 83 ALA A O 1
ATOM 652 N N . LEU A 1 84 ? 1.502 6.243 24.001 1.00 55.22 84 LEU A N 1
ATOM 653 C CA . LEU A 1 84 ? 0.873 7.425 24.618 1.00 55.22 84 LEU A CA 1
ATOM 654 C C . LEU A 1 84 ? 1.343 7.705 26.059 1.00 55.22 84 LEU A C 1
ATOM 656 O O . LEU A 1 84 ? 0.900 8.678 26.663 1.00 55.22 84 LEU A O 1
ATOM 660 N N . CYS A 1 85 ? 2.229 6.873 26.614 1.00 53.28 85 CYS A N 1
ATOM 661 C CA . CYS A 1 85 ? 2.716 6.991 27.994 1.00 53.28 85 CYS A CA 1
ATOM 662 C C . CYS A 1 85 ? 4.132 7.591 28.131 1.00 53.28 85 CYS A C 1
ATOM 664 O O . CYS A 1 85 ? 4.755 7.387 29.172 1.00 53.28 85 CYS A O 1
ATOM 666 N N . ALA A 1 86 ? 4.646 8.301 27.122 1.00 44.47 86 ALA A N 1
ATOM 667 C CA . ALA A 1 86 ? 5.959 8.959 27.168 1.00 44.47 86 ALA A CA 1
ATOM 668 C C . ALA A 1 86 ? 5.839 10.485 27.088 1.00 44.47 86 ALA A C 1
ATOM 670 O O . ALA A 1 86 ? 5.057 10.964 26.236 1.00 44.47 86 ALA A O 1
#

pLDDT: mean 85.46, std 13.32, range [44.47, 97.12]

Solvent-accessible surface area (backbone atoms only — not comparable to full-atom values): 5028 Å² total; per-residue (Å²): 89,68,62,62,51,104,88,40,54,56,57,53,9,30,53,42,46,34,51,56,49,55,70,68,38,77,51,75,39,37,67,68,58,52,52,51,53,45,62,76,41,44,89,75,43,94,41,85,78,53,71,68,52,52,52,54,19,50,53,51,37,38,76,70,54,48,34,46,70,48,99,86,61,25,36,30,64,48,74,67,76,83,72,74,81,120

Organism: NCBI:txid1040979

Nearest PDB structures (foldseek):
  5y8t-assembly2_B  TM=8.283E-01  e=4.653E-01  Bacillus spizizenii str. W23
  6jyi-assembly1_B  TM=7.109E-01  e=3.141E-01  Bacillus cereus ATCC 14579
  6r7f-assembly1_O  TM=8.354E-01  e=1.164E+00  Homo sapiens
  2dqr-assembly1_A  TM=6.126E-01  e=2.755E-01  Bacillus subtilis
  2dpd-assembly1_B  TM=6.485E-01  e=4.920E+00  Bacillus subtilis